Protein AF-A0A1Y4UUU0-F1 (afdb_monomer_lite)

Sequence (131 aa):
MKYTTEEEIQVLFAGADDYLDCGVVLDPERCLAHITAITRRYLWKDRPERAAVLIPGNGLKINLKRGRAYFHGENLSLTPKQFIVLQILVERMGEVVTKEELCEAAWETDHDVYADDALKYHVREIRRKLG

pLDDT: mean 78.5, std 13.48, range [41.56, 94.31]

Structure (mmCIF, N/CA/C/O backbone):
data_AF-A0A1Y4UUU0-F1
#
_entry.id   AF-A0A1Y4UUU0-F1
#
loop_
_atom_site.group_PDB
_atom_site.id
_atom_site.type_symbol
_atom_site.label_atom_id
_atom_site.label_alt_id
_atom_site.label_comp_id
_atom_site.label_asym_id
_atom_site.label_entity_id
_atom_site.label_seq_id
_atom_site.pdbx_PDB_ins_code
_atom_site.Cartn_x
_atom_site.Cartn_y
_atom_site.Cartn_z
_atom_site.occupancy
_atom_site.B_iso_or_equiv
_atom_site.auth_seq_id
_atom_site.auth_comp_id
_atom_site.auth_asym_id
_atom_site.auth_atom_id
_atom_site.pdbx_PDB_model_num
ATOM 1 N N . MET A 1 1 ? -32.530 14.747 31.561 1.00 53.00 1 MET A N 1
ATOM 2 C CA . MET A 1 1 ? -32.693 13.553 32.414 1.00 53.00 1 MET A CA 1
ATOM 3 C C . MET A 1 1 ? -31.336 12.870 32.405 1.00 53.00 1 MET A C 1
ATOM 5 O O . MET A 1 1 ? -30.923 12.467 31.331 1.00 53.00 1 MET A O 1
ATOM 9 N N . LYS A 1 2 ? -30.573 12.926 33.505 1.00 55.34 2 LYS A N 1
ATOM 10 C CA . LYS A 1 2 ? -29.257 12.268 33.586 1.00 55.34 2 LYS A CA 1
ATOM 11 C C . LYS A 1 2 ? -29.517 10.797 33.889 1.00 55.34 2 LYS A C 1
ATOM 13 O O . LYS A 1 2 ? -30.132 10.521 34.917 1.00 55.34 2 LYS A O 1
ATOM 18 N N . TYR A 1 3 ? -29.126 9.905 32.989 1.00 62.75 3 TYR A N 1
ATOM 19 C CA . TYR A 1 3 ? -29.194 8.468 33.244 1.00 62.75 3 TYR A CA 1
ATOM 20 C C . TYR A 1 3 ? -28.187 8.090 34.334 1.00 62.75 3 TYR A C 1
ATOM 22 O O . TYR A 1 3 ? -27.176 8.768 34.539 1.00 62.75 3 TYR A O 1
ATOM 30 N N . THR A 1 4 ? -28.510 7.051 35.091 1.00 72.56 4 THR A N 1
ATOM 31 C CA . THR A 1 4 ? -27.668 6.556 36.180 1.00 72.56 4 THR A CA 1
ATOM 32 C C . THR A 1 4 ? -26.504 5.741 35.623 1.00 72.56 4 THR A C 1
ATOM 34 O O . THR A 1 4 ? -26.642 5.055 34.615 1.00 72.56 4 THR A O 1
ATOM 37 N N . THR A 1 5 ? -25.349 5.779 36.293 1.00 79.62 5 THR A N 1
ATOM 38 C CA . THR A 1 5 ? -24.159 4.982 35.928 1.00 79.62 5 THR A CA 1
ATOM 39 C C . THR A 1 5 ? -24.471 3.487 35.785 1.00 79.62 5 THR A C 1
ATOM 41 O O . THR A 1 5 ? -23.837 2.790 35.001 1.00 79.62 5 THR A O 1
ATOM 44 N N . GLU A 1 6 ? -25.485 3.002 36.501 1.00 86.12 6 GLU A N 1
ATOM 45 C CA . GLU A 1 6 ? -25.963 1.623 36.414 1.00 86.12 6 GLU A CA 1
ATOM 46 C C . GLU A 1 6 ? -26.551 1.285 35.031 1.00 86.12 6 GLU A C 1
ATOM 48 O O . GLU A 1 6 ? -26.267 0.227 34.475 1.00 86.12 6 GLU A O 1
ATOM 53 N N . GLU A 1 7 ? -27.327 2.194 34.435 1.00 82.94 7 GLU A N 1
ATOM 54 C CA . GLU A 1 7 ? -27.945 1.996 33.116 1.00 82.94 7 GLU A CA 1
ATOM 55 C C . GLU A 1 7 ? -26.890 1.986 32.003 1.00 82.94 7 GLU A C 1
ATOM 57 O O . GLU A 1 7 ? -26.949 1.155 31.099 1.00 82.94 7 GLU A O 1
ATOM 62 N N . GLU A 1 8 ? -25.879 2.853 32.104 1.00 86.12 8 GLU A N 1
ATOM 63 C CA . GLU A 1 8 ? -24.729 2.869 31.193 1.00 86.12 8 GLU A CA 1
ATOM 64 C C . GLU A 1 8 ? -23.989 1.522 31.210 1.00 86.12 8 GLU A C 1
ATOM 66 O O . GLU A 1 8 ? -23.749 0.923 30.160 1.00 86.12 8 GLU A O 1
ATOM 71 N N . ILE A 1 9 ? -23.702 0.995 32.405 1.00 89.44 9 ILE A N 1
ATOM 72 C CA . ILE A 1 9 ? -23.035 -0.302 32.572 1.00 89.44 9 ILE A CA 1
ATOM 73 C C . ILE A 1 9 ? -23.873 -1.438 31.971 1.00 89.44 9 ILE A C 1
ATOM 75 O O . ILE A 1 9 ? -23.332 -2.295 31.266 1.00 89.44 9 ILE A O 1
ATOM 79 N N . GLN A 1 10 ? -25.187 -1.452 32.208 1.00 92.25 10 GLN A N 1
ATOM 80 C CA . GLN A 1 10 ? -26.064 -2.503 31.685 1.00 92.25 10 GLN A CA 1
ATOM 81 C C . GLN A 1 10 ? -26.115 -2.521 30.157 1.00 92.25 10 GLN A C 1
ATOM 83 O O . GLN A 1 10 ? -26.061 -3.594 29.556 1.00 92.25 10 GLN A O 1
ATOM 88 N N . VAL A 1 11 ? -26.176 -1.355 29.515 1.00 88.69 11 VAL A N 1
ATOM 89 C CA . VAL A 1 11 ? -26.219 -1.252 28.049 1.00 88.69 11 VAL A CA 1
ATOM 90 C C . VAL A 1 11 ? -24.892 -1.692 27.423 1.00 88.69 11 VAL A C 1
ATOM 92 O O . VAL A 1 11 ? -24.893 -2.399 26.411 1.00 88.69 11 VAL A O 1
ATOM 95 N N . LEU A 1 12 ? -23.760 -1.363 28.053 1.00 90.00 12 LEU A N 1
ATOM 96 C CA . LEU A 1 12 ? -22.448 -1.858 27.628 1.00 90.00 12 LEU A CA 1
ATOM 97 C C . LEU A 1 12 ? -22.348 -3.387 27.769 1.00 90.00 12 LEU A C 1
ATOM 99 O O . LEU A 1 12 ? -21.891 -4.056 26.843 1.00 90.00 12 LEU A O 1
ATOM 103 N N . PHE A 1 13 ? -22.844 -3.973 28.867 1.00 93.25 13 PHE A N 1
ATOM 104 C CA . PHE A 1 13 ? -22.908 -5.435 29.007 1.00 93.25 13 PHE A CA 1
ATOM 105 C C . PHE A 1 13 ? -23.870 -6.102 28.017 1.00 93.25 13 PHE A C 1
ATOM 107 O O . PHE A 1 13 ? -23.611 -7.226 27.587 1.00 93.25 13 PHE A O 1
ATOM 114 N N . ALA A 1 14 ? -24.945 -5.419 27.618 1.00 91.69 14 ALA A N 1
ATOM 115 C CA . ALA A 1 14 ? -25.877 -5.891 26.595 1.00 91.69 14 ALA A CA 1
ATOM 116 C C . ALA A 1 14 ? -25.281 -5.884 25.172 1.00 91.69 14 ALA A C 1
ATOM 118 O O . ALA A 1 14 ? -25.920 -6.379 24.242 1.00 91.69 14 ALA A O 1
ATOM 119 N N . GLY A 1 15 ? -24.059 -5.365 25.001 1.00 84.12 15 GLY A N 1
ATOM 120 C CA . GLY A 1 15 ? -23.305 -5.420 23.750 1.00 84.12 15 GLY A CA 1
ATOM 121 C C . GLY A 1 15 ? -23.185 -4.089 23.012 1.00 84.12 15 GLY A C 1
ATOM 122 O O . GLY A 1 15 ? -22.786 -4.093 21.850 1.00 84.12 15 GLY A O 1
ATOM 123 N N . ALA A 1 16 ? -23.514 -2.958 23.643 1.00 88.38 16 ALA A N 1
ATOM 124 C CA . ALA A 1 16 ? -23.197 -1.655 23.066 1.00 88.38 16 ALA A CA 1
ATOM 125 C C . ALA A 1 16 ? -21.676 -1.418 23.040 1.00 88.38 16 ALA A C 1
ATOM 127 O O . ALA A 1 16 ? -20.971 -1.687 24.012 1.00 88.38 16 ALA A O 1
ATOM 128 N N . ASP A 1 17 ? -21.169 -0.878 21.931 1.00 85.00 17 ASP A N 1
ATOM 129 C CA . ASP A 1 17 ? -19.738 -0.584 21.758 1.00 85.00 17 ASP A CA 1
ATOM 130 C C . ASP A 1 17 ? -19.252 0.639 22.546 1.00 85.00 17 ASP A C 1
ATOM 132 O O . ASP A 1 17 ? -18.049 0.794 22.794 1.00 85.00 17 ASP A O 1
ATOM 136 N N . ASP A 1 18 ? -20.178 1.542 22.860 1.00 86.12 18 ASP A N 1
ATOM 137 C CA . ASP A 1 18 ? -19.927 2.809 23.531 1.00 86.12 18 ASP A CA 1
ATOM 138 C C . ASP A 1 18 ? -21.244 3.410 24.033 1.00 86.12 18 ASP A C 1
ATOM 140 O O . ASP A 1 18 ? -22.323 3.070 23.537 1.00 86.12 18 ASP A O 1
ATOM 144 N N . TYR A 1 19 ? -21.147 4.333 24.984 1.00 84.12 19 TYR A N 1
ATOM 145 C CA . TYR A 1 19 ? -22.283 5.066 25.523 1.00 84.12 19 TYR A CA 1
ATOM 146 C C . TYR A 1 19 ? -21.938 6.550 25.648 1.00 84.12 19 TYR A C 1
ATOM 148 O O . TYR A 1 19 ? -20.867 6.936 26.114 1.00 84.12 19 TYR A O 1
ATOM 156 N N . LEU A 1 20 ? -22.868 7.403 25.222 1.00 81.94 20 LEU A N 1
ATOM 157 C CA . LEU A 1 20 ? -22.755 8.849 25.344 1.00 81.94 20 LEU A CA 1
ATOM 158 C C . LEU A 1 20 ? -24.027 9.386 25.986 1.00 81.94 20 LEU A C 1
ATOM 160 O O . LEU A 1 20 ? -25.105 9.307 25.402 1.00 81.94 20 LEU A O 1
ATOM 164 N N . ASP A 1 21 ? -23.888 9.966 27.177 1.00 77.62 21 ASP A N 1
ATOM 165 C CA . ASP A 1 21 ? -24.981 10.711 27.793 1.00 77.62 21 ASP A CA 1
ATOM 166 C C . ASP A 1 21 ? -25.298 11.957 26.950 1.00 77.62 21 ASP A C 1
ATOM 168 O O . ASP A 1 21 ? -24.490 12.884 26.844 1.00 77.62 21 ASP A O 1
ATOM 172 N N . CYS A 1 22 ? -26.493 11.976 26.360 1.00 67.12 22 CYS A N 1
ATOM 173 C CA . CYS A 1 22 ? -27.029 13.094 25.583 1.00 67.12 22 CYS A CA 1
ATOM 174 C C . CYS A 1 22 ? -27.656 14.192 26.470 1.00 67.12 22 CYS A C 1
ATOM 176 O O . CYS A 1 22 ? -28.283 15.120 25.958 1.00 67.12 22 CYS A O 1
ATOM 178 N N . GLY A 1 23 ? -27.550 14.079 27.800 1.00 63.03 23 GLY A N 1
ATOM 179 C CA . GLY A 1 23 ? -28.218 14.938 28.780 1.00 63.03 23 GLY A CA 1
ATOM 180 C C . GLY A 1 23 ? -27.731 16.391 28.858 1.00 63.03 23 GLY A C 1
ATOM 181 O O . GLY A 1 23 ? -28.396 17.211 29.495 1.00 63.03 23 GLY A O 1
ATOM 182 N N . VAL A 1 24 ? -26.614 16.731 28.211 1.00 59.66 24 VAL A N 1
ATOM 183 C CA . VAL A 1 24 ? -26.112 18.102 28.003 1.00 59.66 24 VAL A CA 1
ATOM 184 C C . VAL A 1 24 ? -25.665 18.197 26.547 1.00 59.66 24 VAL A C 1
ATOM 186 O O . VAL A 1 24 ? -25.193 17.192 26.021 1.00 59.66 24 VAL A O 1
ATOM 189 N N . VAL A 1 25 ? -25.856 19.365 25.911 1.00 65.25 25 VAL A N 1
ATOM 190 C CA . VAL A 1 25 ? -25.523 19.659 24.500 1.00 65.25 25 VAL A CA 1
ATOM 191 C C . VAL A 1 25 ? -24.396 18.758 24.000 1.00 65.25 25 VAL A C 1
ATOM 193 O O . VAL A 1 25 ? -23.266 18.857 24.477 1.00 65.25 25 VAL A O 1
ATOM 196 N N . LEU A 1 26 ? -24.733 17.851 23.081 1.00 71.12 26 LEU A N 1
ATOM 197 C CA . LEU A 1 26 ? -23.771 16.928 22.496 1.00 71.12 26 LEU A CA 1
ATOM 198 C C . LEU A 1 26 ? -22.679 17.735 21.806 1.00 71.12 26 LEU A C 1
ATOM 200 O O . LEU A 1 26 ? -22.945 18.431 20.829 1.00 71.12 26 LEU A O 1
ATOM 204 N N . ASP A 1 27 ? -21.461 17.622 22.322 1.00 82.69 27 ASP A N 1
ATOM 205 C CA . ASP A 1 27 ? -20.274 18.134 21.658 1.00 82.69 27 ASP A CA 1
ATOM 206 C C . ASP A 1 27 ? -20.030 17.302 20.381 1.00 82.69 27 ASP A C 1
ATOM 208 O O . ASP A 1 27 ? -19.767 16.091 20.479 1.0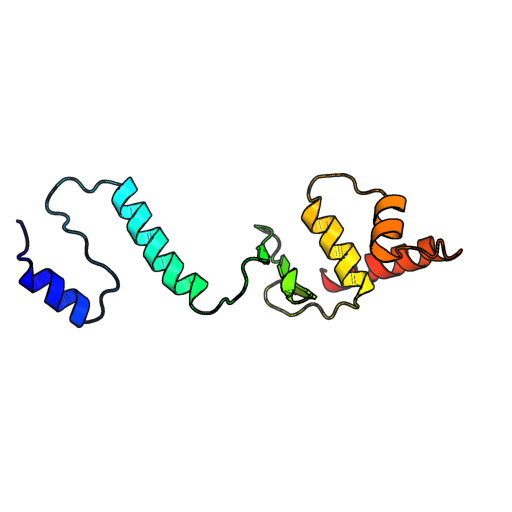0 82.69 27 ASP A O 1
ATOM 212 N N . PRO A 1 28 ? -20.134 17.907 19.182 1.00 84.00 28 PRO A N 1
ATOM 213 C CA . PRO A 1 28 ? -19.922 17.200 17.926 1.00 84.00 28 PRO A CA 1
ATOM 214 C C . PRO A 1 28 ? -18.512 16.615 17.806 1.00 84.00 28 PRO A C 1
ATOM 216 O O . PRO A 1 28 ? -18.356 15.536 17.232 1.00 84.00 28 PRO A O 1
ATOM 219 N N . GLU A 1 29 ? -17.494 17.275 18.368 1.00 83.94 29 GLU A N 1
ATOM 220 C CA . GLU A 1 29 ? -16.113 16.788 18.325 1.00 83.94 29 GLU A CA 1
ATOM 221 C C . GLU A 1 29 ? -15.948 15.550 19.201 1.00 83.94 29 GLU A C 1
ATOM 223 O O . GLU A 1 29 ? -15.338 14.563 18.782 1.00 83.94 29 GLU A O 1
ATOM 228 N N . ARG A 1 30 ? -16.577 15.546 20.382 1.00 82.81 30 ARG A N 1
ATOM 229 C CA . ARG A 1 30 ? -16.627 14.364 21.248 1.00 82.81 30 ARG A CA 1
ATOM 230 C C . ARG A 1 30 ? -17.334 13.203 20.551 1.00 82.81 30 ARG A C 1
ATOM 232 O O . ARG A 1 30 ? -16.803 12.095 20.527 1.00 82.81 30 ARG A O 1
ATOM 239 N N . CYS A 1 31 ? -18.483 13.442 19.920 1.00 85.31 31 CYS A N 1
ATOM 240 C CA . CYS A 1 31 ? -19.191 12.403 19.164 1.00 85.31 31 CYS A CA 1
ATOM 241 C C . CYS A 1 31 ? -18.317 11.827 18.046 1.00 85.31 31 CYS A C 1
ATOM 243 O O . CYS A 1 31 ? -18.193 10.608 17.907 1.00 85.31 31 CYS A O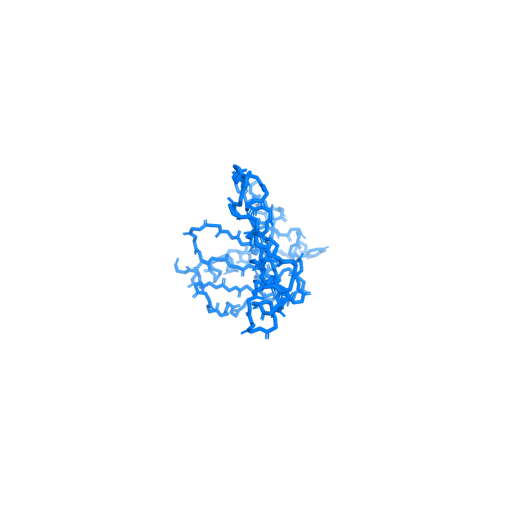 1
ATOM 245 N N . LEU A 1 32 ? -17.662 12.703 17.283 1.00 86.31 32 LEU A N 1
ATOM 246 C CA . LEU A 1 32 ? -16.766 12.308 16.205 1.00 86.31 32 LEU A CA 1
ATOM 247 C C . LEU A 1 32 ? -15.574 11.494 16.725 1.00 86.31 32 LEU A C 1
ATOM 249 O O . LEU A 1 32 ? -15.205 10.494 16.105 1.00 86.31 32 LEU A O 1
ATOM 253 N N . ALA A 1 33 ? -14.996 11.868 17.868 1.00 84.94 33 ALA A N 1
ATOM 254 C CA . ALA A 1 33 ? -13.897 11.138 18.494 1.00 84.94 33 ALA A CA 1
ATOM 255 C C . ALA A 1 33 ? -14.310 9.714 18.902 1.00 84.94 33 ALA A C 1
ATOM 257 O O . ALA A 1 33 ? -13.593 8.757 18.596 1.00 84.94 33 ALA A O 1
ATOM 258 N N . HIS A 1 34 ? -15.483 9.558 19.523 1.00 86.88 34 HIS A N 1
ATOM 259 C CA . HIS A 1 34 ? -16.032 8.255 19.907 1.00 86.88 34 HIS A CA 1
ATOM 260 C C . HIS A 1 34 ? -16.319 7.378 18.674 1.00 86.88 34 HIS A C 1
ATOM 262 O O . HIS A 1 34 ? -15.807 6.258 18.578 1.00 86.88 34 HIS A O 1
ATOM 268 N N . ILE A 1 35 ? -17.013 7.916 17.661 1.00 87.56 35 ILE A N 1
ATOM 269 C CA . ILE A 1 35 ? -17.268 7.215 16.388 1.00 87.56 35 ILE A CA 1
ATOM 270 C C . ILE A 1 35 ? -15.953 6.780 15.740 1.00 87.56 35 ILE A C 1
ATOM 272 O O . ILE A 1 35 ? -15.814 5.628 15.323 1.00 87.56 35 ILE A O 1
ATOM 276 N N . THR A 1 36 ? -14.959 7.667 15.694 1.00 84.06 36 THR A N 1
ATOM 277 C CA . THR A 1 36 ? -13.647 7.366 15.111 1.00 84.06 36 THR A CA 1
ATOM 278 C C . THR A 1 36 ? -12.925 6.273 15.898 1.00 84.06 36 THR A C 1
ATOM 280 O O . THR A 1 36 ? -12.313 5.395 15.295 1.00 84.06 36 THR A O 1
ATOM 283 N N . ALA A 1 37 ? -13.011 6.261 17.231 1.00 81.62 37 ALA A N 1
ATOM 284 C CA . ALA A 1 37 ? -12.388 5.244 18.077 1.00 81.62 37 ALA A CA 1
ATOM 285 C C . ALA A 1 37 ? -13.049 3.858 17.945 1.00 81.62 37 ALA A C 1
ATOM 287 O O . ALA A 1 37 ? -12.345 2.843 17.910 1.00 81.62 37 ALA A O 1
ATOM 288 N N . ILE A 1 38 ? -14.381 3.796 17.849 1.00 84.75 38 ILE A N 1
ATOM 289 C CA . ILE A 1 38 ? -15.140 2.556 17.605 1.00 84.75 38 ILE A CA 1
ATOM 290 C C . ILE A 1 38 ? -14.841 2.037 16.203 1.00 84.75 38 ILE A C 1
ATOM 292 O O . ILE A 1 38 ? -14.342 0.922 16.050 1.00 84.75 38 ILE A O 1
ATOM 296 N N . THR A 1 39 ? -15.032 2.888 15.191 1.00 78.69 39 THR A N 1
ATOM 297 C CA . THR A 1 39 ? -14.681 2.597 13.795 1.00 78.69 39 THR A CA 1
ATOM 298 C C . THR A 1 39 ? -13.232 2.149 13.711 1.00 78.69 39 THR A C 1
ATOM 300 O O . THR A 1 39 ? -12.908 1.238 12.948 1.00 78.69 39 THR A O 1
ATOM 303 N N . ARG A 1 40 ? -12.362 2.705 14.571 1.00 76.69 40 ARG A N 1
ATOM 304 C CA . ARG A 1 40 ? -10.986 2.260 14.649 1.00 76.69 40 ARG A CA 1
ATOM 305 C C . ARG A 1 40 ? -10.824 0.823 15.071 1.00 76.69 40 ARG A C 1
ATOM 307 O O . ARG A 1 40 ? -10.155 0.049 14.400 1.00 76.69 40 ARG A O 1
ATOM 314 N N . ARG A 1 41 ? -11.463 0.449 16.164 1.00 73.69 41 ARG A N 1
ATOM 315 C CA . ARG A 1 41 ? -11.424 -0.925 16.655 1.00 73.69 41 ARG A CA 1
ATOM 316 C C . ARG A 1 41 ? -11.998 -1.907 15.635 1.00 73.69 41 ARG A C 1
ATOM 318 O O . ARG A 1 41 ? -11.406 -2.964 15.474 1.00 73.69 41 ARG A O 1
ATOM 325 N N . TYR A 1 42 ? -13.054 -1.546 14.903 1.00 70.44 42 TYR A N 1
ATOM 326 C CA . TYR A 1 42 ? -13.662 -2.416 13.888 1.00 70.44 42 TYR A CA 1
ATOM 327 C C . TYR A 1 42 ? -12.848 -2.523 12.597 1.00 70.44 42 TYR A C 1
ATOM 329 O O . TYR A 1 42 ? -12.556 -3.627 12.147 1.00 70.44 42 TYR A O 1
ATOM 337 N N . LEU A 1 43 ? -12.419 -1.400 12.017 1.00 63.19 43 LEU A N 1
ATOM 338 C CA . LEU A 1 43 ? -11.633 -1.416 10.779 1.00 63.19 43 LEU A CA 1
ATOM 339 C C . LEU A 1 43 ? -10.201 -1.930 10.989 1.00 63.19 43 LEU A C 1
ATOM 341 O O . LEU A 1 43 ? -9.581 -2.413 10.038 1.00 63.19 43 LEU A O 1
ATOM 345 N N . TRP A 1 44 ? -9.667 -1.835 12.212 1.00 57.03 44 TRP A N 1
ATOM 346 C CA . TRP A 1 44 ? -8.321 -2.305 12.538 1.00 57.03 44 TRP A CA 1
ATOM 347 C C . TRP A 1 44 ? -8.277 -3.670 13.253 1.00 57.03 44 TRP A C 1
ATOM 349 O O . TRP A 1 44 ? -7.181 -4.221 13.349 1.00 57.03 44 TRP A O 1
ATOM 359 N N . LYS A 1 45 ? -9.407 -4.261 13.690 1.00 50.16 45 LYS A N 1
ATOM 360 C CA . LYS A 1 45 ? -9.432 -5.597 14.339 1.00 50.16 45 LYS A CA 1
ATOM 361 C C . LYS A 1 45 ? -8.836 -6.703 13.458 1.00 50.16 45 LYS A C 1
ATOM 363 O O . LYS A 1 45 ? -8.213 -7.613 13.988 1.00 50.16 45 LYS A O 1
ATOM 368 N N . ASP A 1 46 ? -8.943 -6.561 12.133 1.00 47.44 46 ASP A N 1
ATOM 369 C CA . ASP A 1 46 ? -8.462 -7.538 11.142 1.00 47.44 46 ASP A CA 1
ATOM 370 C C . ASP A 1 46 ? -7.226 -7.086 10.341 1.00 47.44 46 ASP A C 1
ATOM 372 O O . ASP A 1 46 ? -6.917 -7.650 9.286 1.00 47.44 46 ASP A O 1
ATOM 376 N N . ARG A 1 47 ? -6.484 -6.054 10.779 1.00 46.38 47 ARG A N 1
ATOM 377 C CA . ARG A 1 47 ? -5.315 -5.571 10.017 1.00 46.38 47 ARG A CA 1
ATOM 378 C C . ARG A 1 47 ? -4.037 -5.493 10.849 1.00 46.38 47 ARG A C 1
ATOM 380 O O . ARG A 1 47 ? -3.845 -4.516 11.567 1.00 46.38 47 ARG A O 1
ATOM 387 N N . PRO A 1 48 ? -3.081 -6.420 10.648 1.00 41.56 48 PRO A N 1
ATOM 388 C CA . PRO A 1 48 ? -1.782 -6.350 11.311 1.00 41.56 48 PRO A CA 1
ATOM 389 C C . PRO A 1 48 ? -0.842 -5.245 10.781 1.00 41.56 48 PRO A C 1
ATOM 391 O O . PRO A 1 48 ? 0.324 -5.221 11.168 1.00 41.56 48 PRO A O 1
ATOM 394 N N . GLU A 1 49 ? -1.240 -4.375 9.836 1.00 44.28 49 GLU A N 1
ATOM 395 C CA . GLU A 1 49 ? -0.241 -3.696 8.988 1.00 44.28 49 GLU A CA 1
ATOM 396 C C . GLU A 1 49 ? -0.535 -2.229 8.659 1.00 44.28 49 GLU A C 1
ATOM 398 O O . GLU A 1 49 ? -1.321 -1.890 7.775 1.00 44.28 49 GLU A O 1
ATOM 403 N N . ARG A 1 50 ? 0.221 -1.360 9.340 1.00 43.66 50 ARG A N 1
ATOM 404 C CA . ARG A 1 50 ? 0.430 0.076 9.088 1.00 43.66 50 ARG A CA 1
ATOM 405 C C . ARG A 1 50 ? 1.222 0.378 7.796 1.00 43.66 50 ARG A C 1
ATOM 407 O O . ARG A 1 50 ? 2.058 1.267 7.786 1.00 43.66 50 ARG A O 1
ATOM 414 N N . ALA A 1 51 ? 0.995 -0.349 6.707 1.00 49.28 51 ALA A N 1
ATOM 415 C CA . ALA A 1 51 ? 1.744 -0.156 5.456 1.00 49.28 51 ALA A CA 1
ATOM 416 C C . ALA A 1 51 ? 0.838 -0.151 4.220 1.00 49.28 51 ALA A C 1
ATOM 418 O O . ALA A 1 51 ? 1.285 -0.466 3.118 1.00 49.28 51 ALA A O 1
ATOM 419 N N . ALA A 1 52 ? -0.457 0.116 4.420 1.00 52.84 52 ALA A N 1
ATOM 420 C CA . ALA A 1 52 ? -1.430 0.091 3.347 1.00 52.84 52 ALA A CA 1
ATOM 421 C C . ALA A 1 52 ? -1.657 1.497 2.777 1.00 52.84 52 ALA A C 1
ATOM 423 O O . ALA A 1 52 ? -2.337 2.295 3.420 1.00 52.84 52 ALA A O 1
ATOM 424 N N . VAL A 1 53 ? -1.133 1.790 1.584 1.00 61.66 53 VAL A N 1
ATOM 425 C CA . VAL A 1 53 ? -1.537 2.985 0.830 1.00 61.66 53 VAL A CA 1
ATOM 426 C C . VAL A 1 53 ? -2.868 2.662 0.156 1.00 61.66 53 VAL A C 1
ATOM 428 O O . VAL A 1 53 ? -2.959 1.744 -0.665 1.00 61.66 53 VAL A O 1
ATOM 431 N N . LEU A 1 54 ? -3.919 3.368 0.570 1.00 59.69 54 LEU A N 1
ATOM 432 C CA . LEU A 1 54 ? -5.223 3.339 -0.080 1.00 59.69 54 LEU A CA 1
ATOM 433 C C . LEU A 1 54 ? -5.304 4.568 -0.978 1.00 59.69 54 LEU A C 1
ATOM 435 O O . LEU A 1 54 ? -5.189 5.681 -0.472 1.00 59.69 54 LEU A O 1
ATOM 439 N N . ILE A 1 55 ? -5.514 4.374 -2.276 1.00 63.00 55 ILE A N 1
ATOM 440 C CA . ILE A 1 55 ? -5.752 5.494 -3.183 1.00 63.00 55 ILE A CA 1
ATOM 441 C C . ILE A 1 55 ? -7.273 5.696 -3.275 1.00 63.00 55 ILE A C 1
ATOM 443 O O . ILE A 1 55 ? -7.975 4.807 -3.770 1.00 63.00 55 ILE A O 1
ATOM 447 N N . PRO A 1 56 ? -7.834 6.802 -2.750 1.00 51.34 56 PRO A N 1
ATOM 448 C CA . PRO A 1 56 ? -9.277 7.018 -2.778 1.00 51.34 56 PRO A CA 1
ATOM 449 C C . PRO A 1 56 ? -9.787 7.119 -4.223 1.00 51.34 56 PRO A C 1
ATOM 451 O O . PRO A 1 56 ? -9.208 7.825 -5.041 1.00 51.34 56 PRO A O 1
ATOM 454 N N . GLY A 1 57 ? -10.887 6.427 -4.535 1.00 60.25 57 GLY A N 1
ATOM 455 C CA . GLY A 1 57 ? -11.616 6.583 -5.802 1.00 60.25 57 GLY A CA 1
ATOM 456 C C . GLY A 1 57 ? -11.235 5.643 -6.953 1.00 60.25 57 GLY A C 1
ATOM 457 O O . GLY A 1 57 ? -11.990 5.580 -7.916 1.00 60.25 57 GLY A O 1
ATOM 458 N N . ASN A 1 58 ? -10.143 4.871 -6.866 1.00 69.75 58 ASN A N 1
ATOM 459 C CA . ASN A 1 58 ? -9.711 3.976 -7.958 1.00 69.75 58 ASN A CA 1
ATOM 460 C C . ASN A 1 58 ? -9.652 2.481 -7.588 1.00 69.75 58 ASN A C 1
ATOM 462 O O . ASN A 1 58 ? -9.352 1.656 -8.438 1.00 69.75 58 ASN A O 1
ATOM 466 N N . GLY A 1 59 ? -9.924 2.109 -6.332 1.00 77.69 59 GLY A N 1
ATOM 467 C CA . GLY A 1 59 ? -9.946 0.705 -5.907 1.00 77.69 59 GLY A CA 1
ATOM 468 C C . GLY A 1 59 ? -8.573 0.037 -5.750 1.00 77.69 59 GLY A C 1
ATOM 469 O O . GLY A 1 59 ? -8.541 -1.150 -5.421 1.00 77.69 59 GLY A O 1
ATOM 470 N N . LEU A 1 60 ? -7.457 0.759 -5.926 1.00 84.50 60 LEU A N 1
ATOM 471 C CA . LEU A 1 60 ? -6.104 0.239 -5.709 1.00 84.50 60 LEU A CA 1
ATOM 472 C C . LEU A 1 60 ? -5.702 0.343 -4.229 1.00 84.50 60 LEU A C 1
ATOM 474 O O . LEU A 1 60 ? -5.747 1.405 -3.603 1.00 84.50 60 LEU A O 1
ATOM 478 N N . LYS A 1 61 ? -5.261 -0.783 -3.672 1.00 83.44 61 LYS A N 1
ATOM 479 C CA . LYS A 1 61 ? -4.746 -0.906 -2.309 1.00 83.44 61 LYS A CA 1
ATOM 480 C C . LYS A 1 61 ? -3.406 -1.624 -2.339 1.00 83.44 61 LYS A C 1
ATOM 482 O O . LYS A 1 61 ? -3.340 -2.793 -2.705 1.00 83.44 61 LYS A O 1
ATOM 487 N N . ILE A 1 62 ? -2.354 -0.968 -1.870 1.00 83.00 62 ILE A N 1
ATOM 488 C CA . ILE A 1 62 ? -1.009 -1.550 -1.806 1.00 83.00 62 ILE A CA 1
ATOM 489 C C . ILE A 1 62 ? -0.630 -1.776 -0.362 1.00 83.00 62 ILE A C 1
ATOM 491 O O . ILE A 1 62 ? -0.879 -0.919 0.467 1.00 83.00 62 ILE A O 1
ATOM 495 N N . ASN A 1 63 ? -0.026 -2.919 -0.067 1.00 79.88 63 ASN A N 1
ATOM 496 C CA . ASN A 1 63 ? 0.563 -3.255 1.211 1.00 79.88 63 ASN A CA 1
ATOM 497 C C . ASN A 1 63 ? 2.078 -3.394 1.052 1.00 79.88 63 ASN A C 1
ATOM 499 O O . ASN A 1 63 ? 2.566 -4.422 0.574 1.00 79.88 63 ASN A O 1
ATOM 503 N N . LEU A 1 64 ? 2.800 -2.359 1.478 1.00 76.19 64 LEU A N 1
ATOM 504 C CA . LEU A 1 64 ? 4.249 -2.251 1.312 1.00 76.19 64 LEU A CA 1
ATOM 505 C C . LEU A 1 64 ? 5.002 -3.286 2.155 1.00 76.19 64 LEU A C 1
ATOM 507 O O . LEU A 1 64 ? 5.991 -3.851 1.708 1.00 76.19 64 LEU A O 1
ATOM 511 N N . LYS A 1 65 ? 4.487 -3.626 3.344 1.00 73.00 65 LYS A N 1
ATOM 512 C CA . LYS A 1 65 ? 5.136 -4.592 4.243 1.00 73.00 65 LYS A CA 1
ATOM 513 C C . LYS A 1 65 ? 5.062 -6.028 3.719 1.00 73.00 65 LYS A C 1
ATOM 515 O O . LYS A 1 65 ? 5.997 -6.798 3.907 1.00 73.00 65 LYS A O 1
ATOM 520 N N . ARG A 1 66 ? 3.946 -6.407 3.085 1.00 77.25 66 ARG A N 1
ATOM 521 C CA . ARG A 1 66 ? 3.746 -7.766 2.542 1.00 77.25 66 ARG A CA 1
ATOM 522 C C . ARG A 1 66 ? 4.132 -7.914 1.080 1.00 77.25 66 ARG A C 1
ATOM 524 O O . ARG A 1 66 ? 4.028 -9.028 0.571 1.00 77.25 66 ARG A O 1
ATOM 531 N N . GLY A 1 67 ? 4.497 -6.830 0.400 1.00 79.81 67 GLY A N 1
ATOM 532 C CA . GLY A 1 67 ? 4.760 -6.876 -1.035 1.00 79.81 67 GLY A CA 1
ATOM 533 C C . GLY A 1 67 ? 3.521 -7.260 -1.851 1.00 79.81 67 GLY A C 1
ATOM 534 O O . GLY A 1 67 ? 3.627 -8.032 -2.800 1.00 79.81 67 GLY A O 1
ATOM 535 N N . ARG A 1 68 ? 2.318 -6.830 -1.436 1.00 84.69 68 ARG A N 1
ATOM 536 C CA . ARG A 1 68 ? 1.053 -7.217 -2.095 1.00 84.69 68 ARG A CA 1
ATOM 537 C C . ARG A 1 68 ? 0.247 -6.010 -2.528 1.00 84.69 68 ARG A C 1
ATOM 539 O O . ARG A 1 68 ? 0.120 -5.058 -1.767 1.00 84.69 68 ARG A O 1
ATOM 546 N N . ALA A 1 69 ? -0.372 -6.092 -3.697 1.00 88.25 69 ALA A N 1
ATOM 547 C CA . ALA A 1 69 ? -1.302 -5.087 -4.189 1.00 88.25 69 ALA A CA 1
ATOM 548 C C . ALA A 1 69 ? -2.658 -5.728 -4.501 1.00 88.25 69 ALA A C 1
ATOM 550 O O . ALA A 1 69 ? -2.735 -6.905 -4.844 1.00 88.25 69 ALA A O 1
ATOM 551 N N . TYR A 1 70 ? -3.725 -4.956 -4.347 1.00 87.00 70 TYR A N 1
ATOM 552 C CA . TYR A 1 70 ? -5.096 -5.378 -4.583 1.00 87.00 70 TYR A CA 1
ATOM 553 C C . TYR A 1 70 ? -5.813 -4.326 -5.415 1.00 87.00 70 TYR A C 1
ATOM 555 O O . TYR A 1 70 ? -5.650 -3.138 -5.149 1.00 87.00 70 TYR A O 1
ATOM 563 N N . PHE A 1 71 ? -6.636 -4.752 -6.364 1.00 87.88 71 PHE A N 1
ATOM 564 C CA . PHE A 1 71 ? -7.442 -3.872 -7.199 1.00 87.88 71 PHE A CA 1
ATOM 565 C C . PHE A 1 71 ? -8.902 -4.300 -7.127 1.00 87.88 71 PHE A C 1
ATOM 567 O O . PHE A 1 71 ? -9.207 -5.476 -7.292 1.00 87.88 71 PHE A O 1
ATOM 574 N N . HIS A 1 72 ? -9.791 -3.375 -6.763 1.00 84.12 72 HIS A N 1
ATOM 575 C CA . HIS A 1 72 ? -11.206 -3.658 -6.484 1.00 84.12 72 HIS A CA 1
ATOM 576 C C . HIS A 1 72 ? -11.437 -4.837 -5.515 1.00 84.12 72 HIS A C 1
ATOM 578 O O . HIS A 1 72 ? -12.444 -5.531 -5.577 1.00 84.12 72 HIS A O 1
ATOM 584 N N . GLY A 1 73 ? -10.503 -5.047 -4.581 1.00 81.62 73 GLY A N 1
ATOM 585 C CA . GLY A 1 73 ? -10.559 -6.136 -3.601 1.00 81.62 73 GLY A CA 1
ATOM 586 C C . GLY A 1 73 ? -9.908 -7.449 -4.052 1.00 81.62 73 GLY A C 1
ATOM 587 O O . GLY A 1 73 ? -9.650 -8.297 -3.200 1.00 81.62 73 GLY A O 1
ATOM 588 N N . GLU A 1 74 ? -9.552 -7.598 -5.329 1.00 83.81 74 GLU A N 1
ATOM 589 C CA . GLU A 1 74 ? -8.857 -8.779 -5.851 1.00 83.81 74 GLU A CA 1
ATOM 590 C C . GLU A 1 74 ? -7.336 -8.637 -5.768 1.00 83.81 74 GLU A C 1
ATOM 592 O O . GLU A 1 74 ? -6.795 -7.542 -5.885 1.00 83.81 74 GLU A O 1
ATOM 597 N N . ASN A 1 75 ? -6.621 -9.744 -5.554 1.00 86.94 75 ASN A N 1
ATOM 598 C CA . ASN A 1 75 ? -5.160 -9.737 -5.452 1.00 86.94 75 ASN A CA 1
ATOM 599 C C . ASN A 1 75 ? -4.507 -9.575 -6.836 1.00 86.94 75 ASN A C 1
ATOM 601 O O . ASN A 1 75 ? -4.680 -10.422 -7.712 1.00 86.94 75 ASN A O 1
ATOM 605 N N . LEU A 1 76 ? -3.683 -8.539 -7.000 1.00 89.69 76 LEU A N 1
ATOM 606 C CA . LEU A 1 76 ? -2.844 -8.366 -8.178 1.00 89.69 76 LEU A CA 1
ATOM 607 C C . LEU A 1 76 ? -1.627 -9.287 -8.062 1.00 89.69 76 LEU A C 1
ATOM 609 O O . LEU A 1 76 ? -0.701 -9.032 -7.292 1.00 89.69 76 LEU A O 1
ATOM 613 N N . SER A 1 77 ? -1.599 -10.351 -8.864 1.00 89.88 77 SER A N 1
ATOM 614 C CA . SER A 1 77 ? -0.431 -11.232 -8.962 1.00 89.88 77 SER A CA 1
ATOM 615 C C . SER A 1 77 ? 0.721 -10.504 -9.661 1.00 89.88 77 SER A C 1
ATOM 617 O O . SER A 1 77 ? 0.838 -10.563 -10.881 1.00 89.88 77 SER A O 1
ATOM 619 N N . LEU A 1 78 ? 1.535 -9.750 -8.921 1.00 91.19 78 LEU A N 1
ATOM 620 C CA . LEU A 1 78 ? 2.686 -8.999 -9.435 1.00 91.19 78 LEU A CA 1
ATOM 621 C C . LEU A 1 78 ? 3.989 -9.767 -9.199 1.00 91.19 78 LEU A C 1
ATOM 623 O O . LEU A 1 78 ? 4.167 -10.405 -8.163 1.00 91.19 78 LEU A O 1
ATOM 627 N N . THR A 1 79 ? 4.921 -9.683 -10.149 1.00 91.00 79 THR A N 1
ATOM 628 C CA . THR A 1 79 ? 6.303 -10.120 -9.901 1.00 91.00 79 THR A CA 1
ATOM 629 C C . THR A 1 79 ? 7.015 -9.128 -8.970 1.00 91.00 79 THR A C 1
ATOM 631 O O . THR A 1 79 ? 6.580 -7.977 -8.880 1.00 91.00 79 THR A O 1
ATOM 634 N N . PRO A 1 80 ? 8.133 -9.503 -8.317 1.00 88.88 80 PRO A N 1
ATOM 635 C CA . PRO A 1 80 ? 8.862 -8.589 -7.432 1.00 88.88 80 PRO A CA 1
ATOM 636 C C . PRO A 1 80 ? 9.227 -7.251 -8.097 1.00 88.88 80 PRO A C 1
ATOM 638 O O . PRO A 1 80 ? 8.961 -6.194 -7.536 1.00 88.88 80 PRO A O 1
ATOM 641 N N . LYS A 1 81 ? 9.722 -7.279 -9.344 1.00 88.81 81 LYS A N 1
ATOM 642 C CA . LYS A 1 81 ? 10.033 -6.063 -10.122 1.00 88.81 81 LYS A CA 1
ATOM 643 C C . LYS A 1 81 ? 8.786 -5.226 -10.423 1.00 88.81 81 LYS A C 1
ATOM 645 O O . LYS A 1 81 ? 8.822 -4.008 -10.298 1.00 88.81 81 LYS A O 1
ATOM 650 N N . GLN A 1 82 ? 7.666 -5.865 -10.777 1.00 91.31 82 GLN A N 1
ATOM 651 C CA . GLN A 1 82 ? 6.400 -5.153 -11.002 1.00 91.31 82 GLN A CA 1
ATOM 652 C C . GLN A 1 82 ? 5.898 -4.483 -9.721 1.00 91.31 82 GLN A C 1
ATOM 654 O O . GLN A 1 82 ? 5.375 -3.374 -9.777 1.00 91.31 82 GLN A O 1
ATOM 659 N N . PHE A 1 83 ? 6.057 -5.149 -8.576 1.00 91.50 83 PHE A N 1
ATOM 660 C CA . PHE A 1 83 ? 5.675 -4.584 -7.292 1.00 91.50 83 PHE A CA 1
ATOM 661 C C . PHE A 1 83 ? 6.518 -3.354 -6.948 1.00 91.50 83 PHE A C 1
ATOM 663 O O . PHE A 1 83 ? 5.940 -2.337 -6.588 1.00 91.50 83 PHE A O 1
ATOM 670 N N . ILE A 1 84 ? 7.842 -3.415 -7.127 1.00 89.31 84 ILE A N 1
ATOM 671 C CA . ILE A 1 84 ? 8.742 -2.277 -6.870 1.00 89.31 84 ILE A CA 1
ATOM 672 C C . ILE A 1 84 ? 8.368 -1.074 -7.745 1.00 89.31 84 ILE A C 1
ATOM 674 O O . ILE A 1 84 ? 8.179 0.025 -7.231 1.00 89.31 84 ILE A O 1
ATOM 678 N N . VAL A 1 85 ? 8.169 -1.286 -9.052 1.00 91.12 85 VAL A N 1
ATOM 679 C CA . VAL A 1 85 ? 7.736 -0.212 -9.963 1.00 91.12 85 VAL A CA 1
ATOM 680 C C . VAL A 1 85 ? 6.408 0.394 -9.506 1.00 91.12 85 VAL A C 1
ATOM 682 O O . VAL A 1 85 ? 6.277 1.613 -9.432 1.00 91.12 85 VAL A O 1
ATOM 685 N N . LEU A 1 86 ? 5.419 -0.440 -9.170 1.00 90.62 86 LEU A N 1
ATOM 686 C CA . LEU A 1 86 ? 4.122 0.043 -8.701 1.00 90.62 86 LEU A CA 1
ATOM 687 C C . LEU A 1 86 ? 4.235 0.797 -7.365 1.00 90.62 86 LEU A C 1
ATOM 689 O O . LEU A 1 86 ? 3.563 1.806 -7.179 1.00 90.62 86 LEU A O 1
ATOM 693 N N . GLN A 1 87 ? 5.078 0.320 -6.452 1.00 88.38 87 GLN A N 1
ATOM 694 C CA . GLN A 1 87 ? 5.333 0.953 -5.164 1.00 88.38 87 GLN A CA 1
ATOM 695 C C . GLN A 1 87 ? 5.859 2.378 -5.346 1.00 88.38 87 GLN A C 1
ATOM 697 O O . GLN A 1 87 ? 5.267 3.298 -4.791 1.00 88.38 87 GLN A O 1
ATOM 702 N N . ILE A 1 88 ? 6.896 2.575 -6.164 1.00 88.06 88 ILE A N 1
ATOM 703 C CA . ILE A 1 88 ? 7.501 3.898 -6.390 1.00 88.06 88 ILE A CA 1
ATOM 704 C C . ILE A 1 88 ? 6.477 4.873 -6.977 1.00 88.06 88 ILE A C 1
ATOM 706 O O . ILE A 1 88 ? 6.362 6.010 -6.525 1.00 88.06 88 ILE A O 1
ATOM 710 N N . LEU A 1 89 ? 5.690 4.415 -7.956 1.00 87.81 89 LEU A N 1
ATOM 711 C CA . LEU A 1 89 ? 4.647 5.232 -8.582 1.00 87.81 89 LEU A CA 1
ATOM 712 C C . LEU A 1 89 ? 3.554 5.652 -7.591 1.00 87.81 89 LEU A C 1
ATOM 714 O O . LEU A 1 89 ? 2.977 6.728 -7.729 1.00 87.81 89 LEU A O 1
ATOM 718 N N . VAL A 1 90 ? 3.250 4.806 -6.604 1.00 84.94 90 VAL A N 1
ATOM 719 C CA . VAL A 1 90 ? 2.256 5.112 -5.569 1.00 84.94 90 VAL A CA 1
ATOM 720 C C . VAL A 1 90 ? 2.834 5.974 -4.449 1.00 84.94 90 VAL A C 1
ATOM 722 O O . VAL A 1 90 ? 2.121 6.831 -3.933 1.00 84.94 90 VAL A O 1
ATOM 725 N N . GLU A 1 91 ? 4.104 5.795 -4.094 1.00 83.00 91 GLU A N 1
ATOM 726 C CA . GLU A 1 91 ? 4.804 6.658 -3.136 1.00 83.00 91 GLU A CA 1
ATOM 727 C C . GLU A 1 91 ? 4.977 8.085 -3.674 1.00 83.00 91 GLU A C 1
ATOM 729 O O . GLU A 1 91 ? 4.822 9.038 -2.914 1.00 83.00 91 GLU A O 1
ATOM 734 N N . ARG A 1 92 ? 5.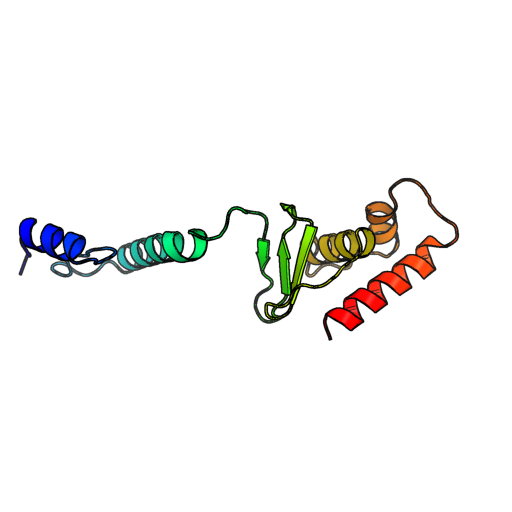216 8.241 -4.983 1.00 83.25 92 ARG A N 1
ATOM 735 C CA . ARG A 1 92 ? 5.348 9.537 -5.677 1.00 83.25 92 ARG A CA 1
ATOM 736 C C . ARG A 1 92 ? 4.096 9.937 -6.461 1.00 83.25 92 ARG A C 1
ATOM 738 O O . ARG A 1 92 ? 4.164 10.526 -7.540 1.00 83.25 92 ARG A O 1
ATOM 745 N N . MET A 1 93 ?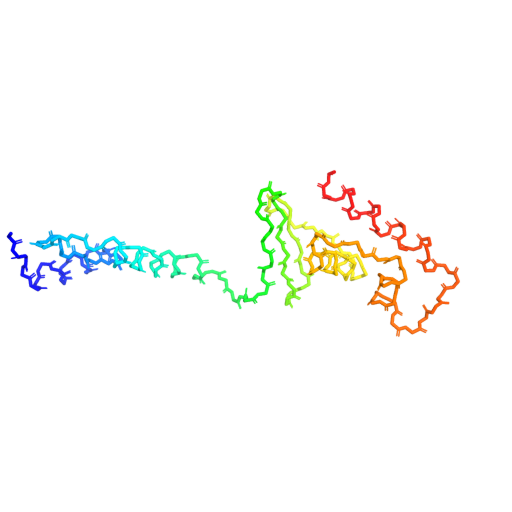 2.923 9.569 -5.957 1.00 81.62 93 MET A N 1
ATOM 746 C CA . MET A 1 93 ? 1.669 9.848 -6.650 1.00 81.62 93 MET A CA 1
ATOM 747 C C . MET A 1 93 ? 1.460 11.354 -6.850 1.00 81.62 93 MET A C 1
ATOM 749 O O . MET A 1 93 ? 1.508 12.128 -5.899 1.00 81.62 93 MET A O 1
ATOM 753 N N . GLY A 1 94 ? 1.159 11.752 -8.088 1.00 80.12 94 GLY A N 1
ATOM 754 C CA . GLY A 1 94 ? 0.979 13.158 -8.465 1.00 80.12 94 GLY A CA 1
ATOM 755 C C . GLY A 1 94 ? 2.253 13.835 -8.975 1.00 80.12 94 GLY A C 1
ATOM 756 O O . GLY A 1 94 ? 2.174 14.961 -9.460 1.00 80.12 94 GLY A O 1
ATOM 757 N N . GLU A 1 95 ? 3.394 13.146 -8.940 1.00 86.62 95 GLU A N 1
ATOM 758 C CA . GLU A 1 95 ? 4.666 13.618 -9.485 1.00 86.62 95 GLU A CA 1
ATOM 759 C C . GLU A 1 95 ? 5.030 12.873 -10.777 1.00 86.62 95 GLU A C 1
ATOM 761 O O . GLU A 1 95 ? 4.585 11.750 -11.035 1.00 86.62 95 GLU A O 1
ATOM 766 N N . VAL A 1 96 ? 5.852 13.507 -11.617 1.00 90.19 96 VAL A N 1
ATOM 767 C CA . VAL A 1 96 ? 6.443 12.842 -12.784 1.00 90.19 96 VAL A CA 1
ATOM 768 C C . VAL A 1 96 ? 7.644 12.036 -12.304 1.00 90.19 96 VAL A C 1
ATOM 770 O O . VAL A 1 96 ? 8.639 12.619 -11.888 1.00 90.19 96 VAL A O 1
ATOM 773 N N . VAL A 1 97 ? 7.553 10.709 -12.389 1.00 89.56 97 VAL A N 1
ATOM 774 C CA . VAL A 1 97 ? 8.678 9.801 -12.125 1.00 89.56 97 VAL A CA 1
ATOM 775 C C . VAL A 1 97 ? 9.382 9.496 -13.442 1.00 89.56 97 VAL A C 1
ATOM 777 O O . VAL A 1 97 ? 8.734 9.065 -14.404 1.00 89.56 97 VAL A O 1
ATOM 780 N N . THR A 1 98 ? 10.691 9.737 -13.513 1.00 89.50 98 THR A N 1
ATOM 781 C CA . THR A 1 98 ? 11.453 9.486 -14.738 1.00 89.50 98 THR A CA 1
ATOM 782 C C . THR A 1 98 ? 11.714 7.997 -14.931 1.00 89.50 98 THR A C 1
ATOM 784 O O . THR A 1 98 ? 11.595 7.163 -14.028 1.00 89.50 98 THR A O 1
ATOM 787 N N . LYS A 1 99 ? 12.065 7.638 -16.163 1.00 87.25 99 LYS A N 1
ATOM 788 C CA . LYS A 1 99 ? 12.410 6.262 -16.499 1.00 87.25 99 LYS A CA 1
ATOM 789 C C . LYS A 1 99 ? 13.692 5.829 -15.789 1.00 87.25 99 LYS A C 1
ATOM 791 O O . LYS A 1 99 ? 13.768 4.696 -15.326 1.00 87.25 99 LYS A O 1
ATOM 796 N N . GLU A 1 100 ? 14.660 6.729 -15.686 1.00 84.62 100 GLU A N 1
ATOM 797 C CA . GLU A 1 100 ? 15.933 6.505 -15.011 1.00 84.62 100 GLU A CA 1
ATOM 798 C C . GLU A 1 100 ? 15.706 6.199 -13.525 1.00 84.62 100 GLU A C 1
ATOM 800 O O . GLU A 1 100 ? 16.230 5.202 -13.038 1.00 84.62 100 GLU A O 1
ATOM 805 N N . GLU A 1 101 ? 14.833 6.956 -12.850 1.00 85.88 101 GLU A N 1
ATOM 806 C CA . GLU A 1 101 ? 14.476 6.730 -11.441 1.00 85.88 101 GLU A CA 1
ATOM 807 C C . GLU A 1 101 ? 13.817 5.363 -11.213 1.00 85.88 101 GLU A C 1
ATOM 809 O O . GLU A 1 101 ? 14.132 4.660 -10.252 1.00 85.88 101 GLU A O 1
ATOM 814 N N . LEU A 1 102 ? 12.908 4.954 -12.106 1.00 87.50 102 LEU A N 1
ATOM 815 C CA . LEU A 1 102 ? 12.276 3.635 -12.025 1.00 87.50 102 LEU A CA 1
ATOM 816 C C . LEU A 1 102 ? 13.275 2.505 -12.284 1.00 87.50 102 LEU A C 1
ATOM 818 O O . LEU A 1 102 ? 13.204 1.469 -11.623 1.00 87.50 102 LEU A O 1
ATOM 822 N N . CYS A 1 103 ? 14.184 2.682 -13.245 1.00 85.12 103 CYS A N 1
ATOM 823 C CA . CYS A 1 103 ? 15.214 1.697 -13.554 1.00 85.12 103 CYS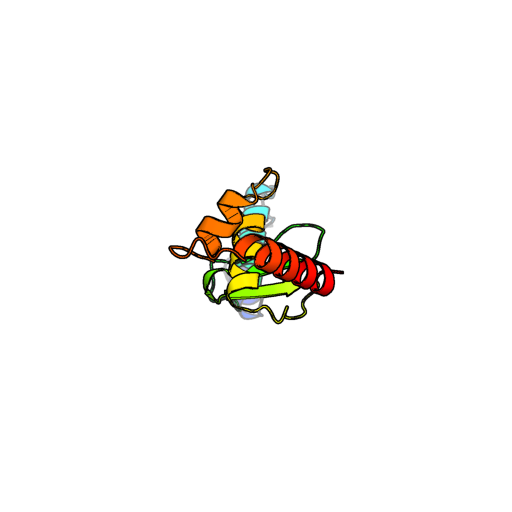 A CA 1
ATOM 824 C C . CYS A 1 103 ? 16.208 1.541 -12.399 1.00 85.12 103 CYS 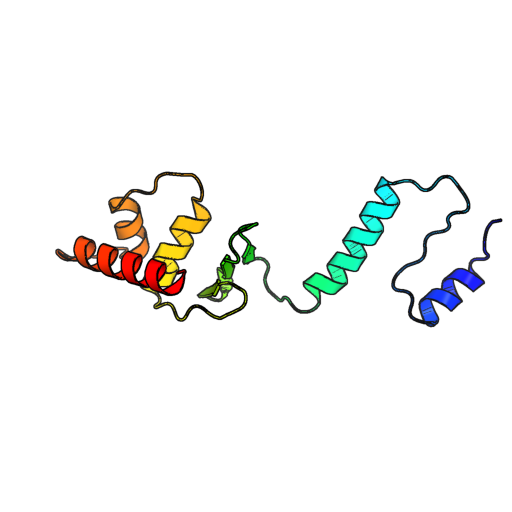A C 1
ATOM 826 O O . CYS A 1 103 ? 16.494 0.413 -12.005 1.00 85.12 103 CYS A O 1
ATOM 828 N N . GLU A 1 104 ? 16.689 2.646 -11.830 1.00 82.19 104 GLU A N 1
ATOM 829 C CA . GLU A 1 104 ? 17.632 2.645 -10.710 1.00 82.19 104 GLU A CA 1
ATOM 830 C C . GLU A 1 104 ? 17.041 1.927 -9.493 1.00 82.19 104 GLU A C 1
ATOM 832 O O . GLU A 1 104 ? 17.632 0.982 -8.974 1.00 82.19 104 GLU A O 1
ATOM 837 N N . ALA A 1 105 ? 15.820 2.288 -9.104 1.00 79.50 105 ALA A N 1
ATOM 838 C CA . ALA A 1 105 ? 15.183 1.718 -7.926 1.00 79.50 105 ALA A CA 1
ATOM 839 C C . ALA A 1 105 ? 14.732 0.260 -8.114 1.00 79.50 105 ALA A C 1
ATOM 841 O O . ALA A 1 105 ? 14.693 -0.510 -7.157 1.00 79.50 105 ALA A O 1
ATOM 842 N N . ALA A 1 106 ? 14.375 -0.154 -9.334 1.00 79.81 106 ALA A N 1
ATOM 843 C CA . ALA A 1 106 ? 13.979 -1.535 -9.575 1.00 79.81 106 ALA A CA 1
ATOM 844 C C . ALA A 1 106 ? 15.160 -2.457 -9.903 1.00 79.81 106 ALA A C 1
ATOM 846 O O . ALA A 1 106 ? 15.021 -3.652 -9.645 1.00 79.81 106 ALA A O 1
ATOM 847 N N . TRP A 1 107 ? 16.290 -1.976 -10.444 1.00 80.38 107 TRP A N 1
ATOM 848 C CA . TRP A 1 107 ? 17.430 -2.807 -10.883 1.00 80.38 107 TRP A CA 1
ATOM 849 C C . TRP A 1 107 ? 18.786 -2.552 -10.198 1.00 80.38 107 TRP A C 1
ATOM 851 O O . TRP A 1 107 ? 19.706 -3.298 -10.509 1.00 80.38 107 TRP A O 1
ATOM 861 N N . GLU A 1 108 ? 18.885 -1.625 -9.238 1.00 62.09 108 GLU A N 1
ATOM 862 C CA . GLU A 1 108 ? 19.914 -1.389 -8.189 1.00 62.09 108 GLU A CA 1
ATOM 863 C C . GLU A 1 108 ? 21.429 -1.573 -8.458 1.00 62.09 108 GLU A C 1
ATOM 865 O O . GLU A 1 108 ? 22.221 -1.187 -7.600 1.00 62.09 108 GLU A O 1
ATOM 870 N N . THR A 1 109 ? 21.920 -2.110 -9.576 1.00 53.53 109 THR A N 1
ATOM 871 C CA . THR A 1 109 ? 23.369 -2.165 -9.892 1.00 53.53 109 THR A CA 1
ATOM 872 C C . THR A 1 109 ? 23.676 -2.594 -11.326 1.00 53.53 109 THR A C 1
ATOM 874 O O . THR A 1 109 ? 24.751 -2.283 -11.833 1.00 53.53 109 THR A O 1
ATOM 877 N N . ASP A 1 110 ? 22.741 -3.256 -12.006 1.00 54.16 110 ASP A N 1
ATOM 878 C CA . ASP A 1 110 ? 22.891 -3.587 -13.417 1.00 54.16 110 ASP A CA 1
ATOM 879 C C . ASP A 1 110 ? 22.158 -2.527 -14.238 1.00 54.16 110 ASP A C 1
ATOM 881 O O . ASP A 1 110 ? 20.939 -2.586 -14.423 1.00 54.16 110 ASP A O 1
ATOM 885 N N . HIS A 1 111 ? 22.905 -1.560 -14.781 1.00 54.38 111 HIS A N 1
ATOM 886 C CA . HIS A 1 111 ? 22.490 -0.888 -16.015 1.00 54.38 111 HIS A CA 1
ATOM 887 C C . HIS A 1 111 ? 22.562 -1.915 -17.148 1.00 54.38 111 HIS A C 1
ATOM 889 O O . HIS A 1 111 ? 23.422 -1.881 -18.026 1.00 54.38 111 HIS A O 1
ATOM 895 N N . ASP A 1 112 ? 21.667 -2.891 -17.059 1.00 55.25 112 ASP A N 1
ATOM 896 C CA . ASP A 1 112 ? 21.476 -3.921 -18.044 1.00 55.25 112 ASP A CA 1
ATOM 897 C C . ASP A 1 112 ? 21.083 -3.203 -19.334 1.00 55.25 112 ASP A C 1
ATOM 899 O O . ASP A 1 112 ? 20.198 -2.340 -19.337 1.00 55.25 112 ASP A O 1
ATOM 903 N N . VAL A 1 113 ? 21.738 -3.541 -20.442 1.00 57.16 113 VAL A N 1
ATOM 904 C CA . VAL A 1 113 ? 21.542 -2.892 -21.755 1.00 57.16 113 VAL A CA 1
ATOM 905 C C . VAL A 1 113 ? 20.071 -2.986 -22.223 1.00 57.16 113 VAL A C 1
ATOM 907 O O . VAL A 1 113 ? 19.650 -2.283 -23.138 1.00 57.16 113 VAL A O 1
ATOM 910 N N . TYR A 1 114 ? 19.262 -3.804 -21.539 1.00 61.97 114 TYR A N 1
ATOM 911 C CA . TYR A 1 114 ? 17.845 -4.067 -21.783 1.00 61.97 114 TYR A CA 1
ATOM 912 C C . TYR A 1 114 ? 16.882 -3.518 -20.711 1.00 61.97 114 TYR A C 1
ATOM 914 O O . TYR A 1 114 ? 15.679 -3.791 -20.788 1.00 61.97 114 TYR A O 1
ATOM 922 N N . ALA A 1 115 ? 17.359 -2.754 -19.718 1.00 72.44 115 ALA A N 1
ATOM 923 C CA . ALA A 1 115 ? 16.528 -2.232 -18.622 1.00 72.44 115 ALA A CA 1
ATOM 924 C C . ALA A 1 115 ? 15.319 -1.421 -19.132 1.00 72.44 115 ALA A C 1
ATOM 926 O O . ALA A 1 115 ? 14.218 -1.503 -18.587 1.00 72.44 115 ALA A O 1
ATOM 927 N N . ASP A 1 116 ? 15.498 -0.717 -20.248 1.00 78.88 116 ASP A N 1
ATOM 928 C CA . ASP A 1 116 ? 14.466 0.079 -20.906 1.00 78.88 116 ASP A CA 1
ATOM 929 C C . ASP A 1 116 ? 13.268 -0.741 -21.387 1.00 78.88 116 ASP A C 1
ATOM 931 O O . ASP A 1 116 ? 12.112 -0.392 -21.126 1.00 78.88 116 ASP A O 1
ATOM 935 N N . ASP A 1 117 ? 13.528 -1.823 -22.116 1.00 84.06 117 ASP A N 1
ATOM 936 C CA . ASP A 1 117 ? 12.473 -2.664 -22.678 1.00 84.06 117 ASP A CA 1
ATOM 937 C C . ASP A 1 117 ? 11.843 -3.549 -21.601 1.00 84.06 117 ASP A C 1
ATOM 939 O O . ASP A 1 117 ? 10.626 -3.769 -21.613 1.00 84.06 117 ASP A O 1
ATOM 943 N N . ALA A 1 118 ? 12.632 -3.957 -20.604 1.00 85.94 118 ALA A N 1
ATOM 944 C CA . ALA A 1 118 ? 12.125 -4.613 -19.409 1.00 85.94 118 ALA A CA 1
ATOM 945 C C . ALA A 1 118 ? 11.155 -3.703 -18.636 1.00 85.94 118 ALA A C 1
ATOM 947 O O . ALA A 1 118 ? 10.047 -4.132 -18.301 1.00 85.94 118 ALA A O 1
ATOM 948 N N . LEU A 1 119 ? 11.506 -2.431 -18.406 1.00 89.31 119 LEU A N 1
ATOM 949 C CA . LEU A 1 119 ? 10.622 -1.481 -17.728 1.00 89.31 119 LEU A CA 1
ATOM 950 C C . LEU A 1 119 ? 9.313 -1.295 -18.502 1.00 89.31 119 LEU A C 1
ATOM 952 O O . LEU A 1 119 ? 8.235 -1.391 -17.910 1.00 89.31 119 LEU A O 1
ATOM 956 N N . LYS A 1 120 ? 9.380 -1.095 -19.826 1.00 89.62 120 LYS A N 1
ATOM 957 C CA . LYS A 1 120 ? 8.178 -0.988 -20.675 1.00 89.62 120 LYS A CA 1
ATOM 958 C C . LYS A 1 120 ? 7.285 -2.220 -20.540 1.00 89.62 120 LYS A C 1
ATOM 960 O O . LYS A 1 120 ? 6.068 -2.075 -20.409 1.00 89.62 120 LYS A O 1
ATOM 965 N N . TYR A 1 121 ? 7.869 -3.419 -20.544 1.00 91.94 121 TYR A N 1
ATOM 966 C CA . TYR A 1 121 ? 7.134 -4.666 -20.341 1.00 91.94 121 TYR A CA 1
ATOM 967 C C . TYR A 1 121 ? 6.451 -4.710 -18.967 1.00 91.94 121 TYR A C 1
ATOM 969 O O . TYR A 1 121 ? 5.255 -4.994 -18.880 1.00 91.94 121 TYR A O 1
ATOM 977 N N . HIS A 1 122 ? 7.166 -4.372 -17.891 1.00 92.12 122 HIS A N 1
ATOM 978 C CA . HIS A 1 122 ? 6.600 -4.373 -16.543 1.00 92.12 122 HIS A CA 1
ATOM 979 C C . HIS A 1 122 ? 5.477 -3.343 -16.376 1.00 92.12 122 HIS A C 1
ATOM 981 O O . HIS A 1 122 ? 4.423 -3.693 -15.846 1.00 92.12 122 HIS A O 1
ATOM 987 N N . VAL A 1 123 ? 5.646 -2.117 -16.882 1.00 91.94 123 VAL A N 1
ATOM 988 C CA . VAL A 1 123 ? 4.602 -1.078 -16.864 1.00 91.94 123 VAL A CA 1
ATOM 989 C C . VAL A 1 123 ? 3.375 -1.518 -17.663 1.00 91.94 123 VAL A C 1
ATOM 991 O O . VAL A 1 123 ? 2.245 -1.342 -17.205 1.00 91.94 123 VAL A O 1
ATOM 994 N N . ARG A 1 124 ? 3.574 -2.135 -18.835 1.00 94.06 124 ARG A N 1
ATOM 995 C CA . ARG A 1 124 ? 2.482 -2.697 -19.641 1.00 94.06 124 ARG A CA 1
ATOM 996 C C . ARG A 1 124 ? 1.710 -3.765 -18.870 1.00 94.06 124 ARG A C 1
ATOM 998 O O . ARG A 1 124 ? 0.483 -3.723 -18.851 1.00 94.06 124 ARG A O 1
ATOM 1005 N N . GLU A 1 125 ? 2.408 -4.697 -18.231 1.00 94.31 125 GLU A N 1
ATOM 1006 C CA . GLU A 1 125 ? 1.772 -5.764 -17.458 1.00 94.31 125 GLU A CA 1
ATOM 1007 C C . GLU A 1 125 ? 1.038 -5.241 -16.222 1.00 94.31 125 GLU A C 1
ATOM 1009 O O . GLU A 1 125 ? -0.031 -5.750 -15.893 1.00 94.31 125 GLU A O 1
ATOM 1014 N N . ILE A 1 126 ? 1.569 -4.211 -15.557 1.00 92.81 126 ILE A N 1
ATOM 1015 C CA . ILE A 1 126 ? 0.880 -3.538 -14.450 1.00 92.81 126 ILE A CA 1
ATOM 1016 C C . ILE A 1 126 ? -0.420 -2.904 -14.954 1.00 92.81 126 ILE A C 1
ATOM 1018 O O . ILE A 1 126 ? -1.474 -3.184 -14.392 1.00 92.81 126 ILE A O 1
ATOM 1022 N N . ARG A 1 127 ? -0.373 -2.121 -16.043 1.00 91.50 127 ARG A N 1
ATOM 1023 C CA . ARG A 1 127 ? -1.572 -1.509 -16.647 1.00 91.50 127 ARG A CA 1
ATOM 1024 C C . ARG A 1 127 ? -2.612 -2.559 -17.022 1.00 91.50 127 ARG A C 1
ATOM 1026 O O . ARG A 1 127 ? -3.756 -2.444 -16.615 1.00 91.50 127 ARG A O 1
ATOM 1033 N N . ARG A 1 128 ? -2.196 -3.639 -17.690 1.00 91.69 128 ARG A N 1
ATOM 1034 C CA . ARG A 1 128 ? -3.083 -4.752 -18.067 1.00 91.69 128 ARG A CA 1
ATOM 1035 C C . ARG A 1 128 ? -3.805 -5.371 -16.865 1.00 91.69 128 ARG A C 1
ATOM 1037 O O . ARG A 1 128 ? -4.931 -5.830 -17.007 1.00 91.69 128 ARG A O 1
ATOM 1044 N N . LYS A 1 129 ? -3.153 -5.430 -15.702 1.00 89.06 129 LYS A N 1
ATOM 1045 C CA . LYS A 1 129 ? -3.743 -5.977 -14.469 1.00 89.06 129 LYS A CA 1
ATOM 1046 C C . LYS A 1 129 ? -4.632 -4.971 -13.730 1.00 89.06 129 LYS A C 1
ATOM 1048 O O . LYS A 1 129 ? -5.452 -5.396 -12.927 1.00 89.06 129 LYS A O 1
ATOM 1053 N N . LEU A 1 130 ? -4.459 -3.675 -13.983 1.00 86.62 130 LEU A N 1
ATOM 1054 C CA . LEU A 1 130 ? -5.270 -2.594 -13.416 1.00 86.62 130 LEU A CA 1
ATOM 1055 C C . LEU A 1 130 ? -6.468 -2.202 -14.298 1.00 86.62 130 LEU A C 1
ATOM 1057 O O . LEU A 1 130 ? -7.306 -1.434 -13.840 1.00 86.62 130 LEU A O 1
ATOM 1061 N N . GLY A 1 131 ? -6.575 -2.746 -15.513 1.00 77.44 131 GLY A N 1
ATOM 1062 C CA . GLY A 1 131 ? -7.629 -2.398 -16.472 1.00 77.44 131 GLY A CA 1
ATOM 1063 C C . GLY A 1 131 ? -7.160 -1.367 -17.481 1.00 77.44 131 GLY A C 1
ATOM 1064 O O . GLY A 1 131 ? -6.861 -0.224 -17.073 1.00 77.44 131 GLY A O 1
#

Radius of gyration: 23.41 Å; chains: 1; bounding box: 56×31×59 Å

Secondary structure (DSSP, 8-state):
-PPPHHHHHHHHHTT-S-----SS---HHHHHHHHHHHHHHHHHTT---S-EEE-TTT-EEEETTTTEEEETTEEE---HHHHHHHHHHHHTTTS---HHHHHHHHHTT---TTHHHHHHHHHHHHHHHH-

Foldseek 3Di:
DFDDPVVQVVVVVVPDPDDDGPVDPDDVVVVVVSVCVSVCCVVCVPDPAPQWDDDPPFQWIDRPVVLWIGRVRHTDPADSLLSQLVVVCSVQPPDDDDLVNSLCRSVVPDPPVCSNVVVVVSVVSNVVSSD